Protein AF-A0A921NCX2-F1 (afdb_monomer)

Secondary structure (DSSP, 8-state):
-HHHHHHHHHHHHHTTS---EEEEEEEEETTEEEEEEEEE-TT--EEEEEEEEE-STTHHHHTT-EEEEEEEETTEEEEEEEEPPTTSEEEEE-S---SSSPPP-TT--EEEEEEETTEEEEEEEEE-

pLDDT: mean 87.45, std 14.33, range [48.66, 98.12]

Solvent-accessible surface area (backbone atoms only — not comparable to full-atom values): 7320 Å² total; per-residue (Å²): 117,81,69,58,60,57,53,53,56,52,48,61,62,56,70,73,62,63,73,60,52,75,42,41,29,39,34,78,55,93,43,37,38,38,40,40,35,36,35,30,43,62,83,69,52,73,45,34,39,42,35,43,33,58,72,42,93,63,46,82,80,43,34,59,38,75,37,41,36,34,44,37,43,94,91,46,74,48,81,48,75,48,50,22,35,91,79,24,37,40,77,42,70,54,82,65,86,65,91,87,58,81,77,77,53,72,85,54,71,33,38,36,40,36,49,55,96,96,40,82,44,79,41,69,34,40,56,113

Radius of gyration: 19.85 Å; Cα contacts (8 Å, |Δi|>4): 244; chains: 1; bounding box: 38×36×66 Å

Foldseek 3Di:
DVVVVVVVVVVVVVVLADDKDKWKWWDDDDQKIWIWIWIQTSVRFIKIKIKIAGNDPPLVVQAQDWKWKWKQWPVGIAIDIGHQHSRRMDMDMCSDDDDPDDTDDQPIWMWMWICDPNDTDITTIGID

Organism: NCBI:txid914327

Nearest PDB structures (foldseek):
  3fyt-assembly2_L  TM=4.444E-01  e=4.456E+00  Bacillus pumilus
  1l7a-assembly1_A  TM=4.346E-01  e=4.698E+00  Bacillus subtilis
  5jib-assembly1_A  TM=4.233E-01  e=8.391E+00  Thermotoga maritima MSB8
  5gma-assembly1_E  TM=4.091E-01  e=8.846E+00  Thermotoga maritima MSB8
  3m83-assembly1_F  TM=4.297E-01  e=9.325E+00  Thermotoga maritima

Mean predicted aligned error: 7.79 Å

Structure (mmCIF, N/CA/C/O backbone):
data_AF-A0A921NCX2-F1
#
_entry.id   AF-A0A921NCX2-F1
#
loop_
_atom_site.group_PDB
_atom_site.id
_atom_site.type_symbol
_atom_site.label_atom_id
_atom_site.label_alt_id
_atom_site.label_comp_id
_atom_site.label_asym_id
_atom_site.label_entity_id
_atom_site.label_seq_id
_atom_site.pdbx_PDB_ins_code
_atom_site.Cartn_x
_atom_site.Cartn_y
_atom_site.Cartn_z
_atom_site.occupancy
_atom_site.B_iso_or_equiv
_atom_site.auth_seq_id
_atom_site.auth_comp_id
_atom_site.auth_asym_id
_atom_site.auth_atom_id
_atom_site.pdbx_PDB_model_num
ATOM 1 N N . MET A 1 1 ? 17.899 23.418 -49.732 1.00 48.66 1 MET A N 1
ATOM 2 C CA . MET A 1 1 ? 17.813 21.998 -49.314 1.00 48.66 1 MET A CA 1
ATOM 3 C C . MET A 1 1 ? 18.663 21.657 -48.082 1.00 48.66 1 MET A C 1
ATOM 5 O O . MET A 1 1 ? 18.132 21.006 -47.201 1.00 48.66 1 MET A O 1
ATOM 9 N N . LYS A 1 2 ? 19.909 22.146 -47.928 1.00 51.56 2 LYS A N 1
ATOM 10 C CA . LYS A 1 2 ? 20.768 21.860 -46.746 1.00 51.56 2 LYS A CA 1
ATOM 11 C C . LYS A 1 2 ? 20.245 22.336 -45.370 1.00 51.56 2 LYS A C 1
ATOM 13 O O . LYS A 1 2 ? 20.708 21.837 -44.355 1.00 51.56 2 LYS A O 1
ATOM 18 N N . LYS A 1 3 ? 19.309 23.295 -45.320 1.00 52.50 3 LYS A N 1
ATOM 19 C CA . LYS A 1 3 ? 18.778 23.857 -44.057 1.00 52.50 3 LYS A CA 1
ATOM 20 C C . LYS A 1 3 ? 17.620 23.045 -43.451 1.00 52.50 3 LYS A C 1
ATOM 22 O O . LYS A 1 3 ? 17.392 23.135 -42.254 1.00 52.50 3 LYS A O 1
ATOM 27 N N . ILE A 1 4 ? 16.913 22.248 -44.259 1.00 60.19 4 ILE A N 1
ATOM 28 C CA . ILE A 1 4 ? 15.729 21.485 -43.816 1.00 60.19 4 ILE A CA 1
ATOM 29 C C . ILE A 1 4 ? 16.154 20.173 -43.144 1.00 60.19 4 ILE A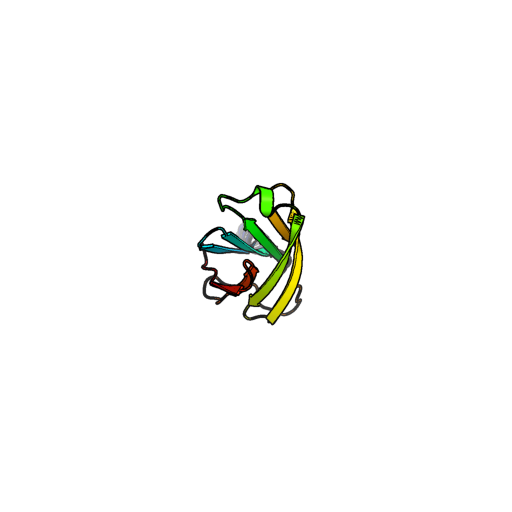 C 1
ATOM 31 O O . ILE A 1 4 ? 15.590 19.785 -42.127 1.00 60.19 4 ILE A O 1
ATOM 35 N N . THR A 1 5 ? 17.212 19.533 -43.646 1.00 58.06 5 THR A N 1
ATOM 36 C CA . THR A 1 5 ? 17.770 18.308 -43.055 1.00 58.06 5 THR A CA 1
ATOM 37 C C . THR A 1 5 ? 18.346 18.529 -41.657 1.00 58.06 5 THR A C 1
ATOM 39 O O . THR A 1 5 ? 18.224 17.651 -40.812 1.00 58.06 5 THR A O 1
ATOM 42 N N . MET A 1 6 ? 18.907 19.709 -41.372 1.00 57.47 6 MET A N 1
ATOM 43 C CA . MET A 1 6 ? 19.425 20.037 -40.036 1.00 57.47 6 MET A CA 1
ATOM 44 C C . MET A 1 6 ? 18.300 20.252 -39.008 1.00 57.47 6 MET A C 1
ATOM 46 O O . MET A 1 6 ? 18.454 19.886 -37.847 1.00 57.47 6 MET A O 1
ATOM 50 N N . LEU A 1 7 ? 17.149 20.777 -39.448 1.00 57.94 7 LEU A N 1
ATOM 51 C CA . LEU A 1 7 ? 15.962 20.951 -38.605 1.00 57.94 7 LEU A CA 1
ATOM 52 C C . LEU A 1 7 ? 15.334 19.597 -38.227 1.00 57.94 7 LEU A C 1
ATOM 54 O O . LEU A 1 7 ? 14.893 19.415 -37.097 1.00 57.94 7 LEU A O 1
ATOM 58 N N . LEU A 1 8 ? 15.342 18.634 -39.157 1.00 58.22 8 LEU A N 1
ATOM 59 C CA . LEU A 1 8 ? 14.781 17.296 -38.947 1.00 58.22 8 LEU A CA 1
ATOM 60 C C . LEU A 1 8 ? 15.593 16.478 -37.926 1.00 58.22 8 LEU A C 1
ATOM 62 O O . LEU A 1 8 ? 15.010 15.830 -37.063 1.00 58.22 8 LEU A O 1
ATOM 66 N N . VAL A 1 9 ? 16.928 16.565 -37.979 1.00 62.75 9 VAL A N 1
ATOM 67 C CA . VAL A 1 9 ? 17.827 15.892 -37.021 1.00 62.75 9 VAL A CA 1
ATOM 68 C C . VAL A 1 9 ? 17.700 16.498 -35.619 1.00 62.75 9 VAL A C 1
ATOM 70 O O . VAL A 1 9 ? 17.701 15.769 -34.629 1.00 62.75 9 VAL A O 1
ATOM 73 N N . LEU A 1 10 ? 17.518 17.820 -35.518 1.00 58.16 10 LEU A N 1
ATOM 74 C CA . LEU A 1 10 ? 17.308 18.486 -34.232 1.00 58.16 10 LEU A CA 1
ATOM 75 C C . LEU A 1 10 ? 15.950 18.114 -33.607 1.00 58.16 10 LEU A C 1
ATOM 77 O O . LEU A 1 10 ? 15.879 17.913 -32.397 1.00 58.16 10 LEU A O 1
ATOM 81 N N . LEU A 1 11 ? 14.897 17.942 -34.421 1.00 57.00 11 LEU A N 1
ATOM 82 C CA . LEU A 1 11 ? 13.601 17.446 -33.944 1.00 57.00 11 LEU A CA 1
ATOM 83 C C . LEU A 1 11 ? 13.694 16.006 -33.419 1.00 57.00 11 LEU A C 1
ATOM 85 O O . LEU A 1 11 ? 13.163 15.728 -32.351 1.00 57.00 11 LEU A O 1
ATOM 89 N N . THR A 1 12 ? 14.399 15.097 -34.099 1.00 57.28 12 THR A N 1
ATOM 90 C CA . THR A 1 12 ? 14.513 13.701 -33.629 1.00 57.28 12 THR A CA 1
ATOM 91 C C . THR A 1 12 ? 15.246 13.564 -32.292 1.00 57.28 12 THR A C 1
ATOM 93 O O . THR A 1 12 ? 14.926 12.666 -31.522 1.00 57.28 12 THR A O 1
ATOM 96 N N . VAL A 1 13 ? 16.181 14.471 -31.980 1.00 55.50 13 VAL A N 1
ATOM 97 C CA . VAL A 1 13 ? 16.871 14.497 -30.676 1.00 55.50 13 VAL A CA 1
ATOM 98 C C . VAL A 1 13 ? 15.974 15.093 -29.579 1.00 55.50 13 VAL A C 1
ATOM 100 O O . VAL A 1 13 ? 16.055 14.672 -28.429 1.00 55.50 13 VA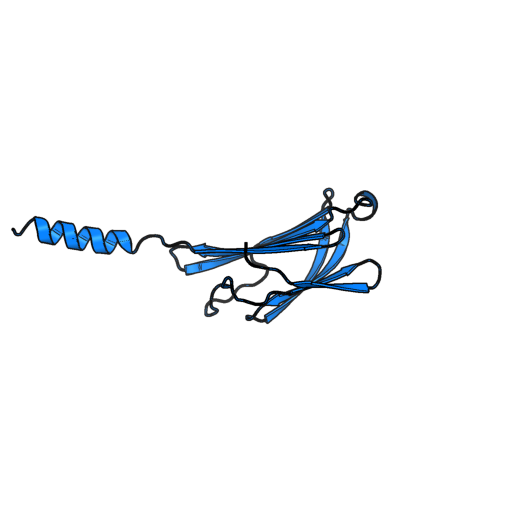L A O 1
ATOM 103 N N . LEU A 1 14 ? 15.073 16.019 -29.930 1.00 52.12 14 LEU A N 1
ATOM 104 C CA . LEU A 1 14 ? 14.106 16.615 -29.000 1.00 52.12 14 LEU A CA 1
ATOM 105 C C . LEU A 1 14 ? 12.937 15.675 -28.648 1.00 52.12 14 LEU A C 1
ATOM 107 O O . LEU A 1 14 ? 12.416 15.774 -27.543 1.00 52.12 14 LEU A O 1
ATOM 111 N N . LEU A 1 15 ? 12.545 14.747 -29.534 1.00 51.50 15 LEU A N 1
ATOM 112 C CA . LEU A 1 15 ? 11.473 13.773 -29.252 1.00 51.50 15 LEU A CA 1
ATOM 113 C C . LEU A 1 15 ? 11.886 12.641 -28.291 1.00 51.50 15 LEU A C 1
ATOM 115 O O . LEU A 1 15 ? 11.014 11.963 -27.756 1.00 51.50 15 LEU A O 1
ATOM 119 N N . ALA A 1 16 ? 13.185 12.436 -28.048 1.00 51.06 16 ALA A N 1
ATOM 120 C CA . ALA A 1 16 ? 13.673 11.468 -27.059 1.00 51.06 16 ALA A CA 1
ATOM 121 C C . ALA A 1 16 ? 13.618 12.005 -25.612 1.00 51.06 16 ALA A C 1
ATOM 123 O O . ALA A 1 16 ? 13.885 11.267 -24.665 1.00 51.06 16 ALA A O 1
ATOM 124 N N . ALA A 1 17 ? 13.273 13.283 -25.425 1.00 51.41 17 ALA A N 1
ATOM 125 C CA . ALA A 1 17 ? 13.084 13.871 -24.110 1.00 51.41 17 ALA A CA 1
ATOM 126 C C . ALA A 1 17 ? 11.625 13.694 -23.649 1.00 51.41 17 ALA A C 1
ATOM 128 O O . ALA A 1 17 ? 10.711 14.315 -24.185 1.00 51.41 17 ALA A O 1
ATOM 129 N N . CYS A 1 18 ? 11.448 12.900 -22.589 1.00 55.62 18 CYS A N 1
ATOM 130 C CA . CYS A 1 18 ? 10.271 12.861 -21.712 1.00 55.62 18 CYS A CA 1
ATOM 131 C C . CYS A 1 18 ? 9.055 12.023 -22.138 1.00 55.62 18 CYS A C 1
ATOM 133 O O . CYS A 1 18 ? 7.934 12.526 -22.152 1.00 55.62 18 CYS A O 1
ATOM 135 N N . SER A 1 19 ? 9.221 10.708 -22.302 1.00 57.97 19 SER A N 1
ATOM 136 C CA . SER A 1 19 ? 8.134 9.793 -21.923 1.00 57.97 19 SER A CA 1
ATOM 137 C C . SER A 1 19 ? 8.264 9.466 -20.433 1.00 57.97 19 SER A C 1
ATOM 139 O O . SER A 1 19 ? 9.167 8.734 -20.031 1.00 57.97 19 SER A O 1
ATOM 141 N N . SER A 1 20 ? 7.401 10.047 -19.601 1.00 74.75 20 SER A N 1
ATOM 142 C CA . SER A 1 20 ? 7.186 9.559 -18.238 1.00 74.75 20 SER A CA 1
ATOM 143 C C . SER A 1 20 ? 6.023 8.577 -18.252 1.00 74.75 20 SER A C 1
ATOM 145 O O . SER A 1 20 ? 4.938 8.946 -18.701 1.00 74.75 20 SER A O 1
ATOM 147 N N . ASN A 1 21 ? 6.225 7.370 -17.735 1.00 85.06 21 ASN A N 1
ATOM 148 C CA . ASN A 1 21 ? 5.154 6.385 -17.602 1.00 85.06 21 ASN A CA 1
ATOM 149 C C . ASN A 1 21 ? 4.608 6.437 -16.179 1.00 85.06 21 ASN A C 1
ATOM 151 O O . ASN A 1 21 ? 5.362 6.573 -15.215 1.00 85.06 21 ASN A O 1
ATOM 155 N N . THR A 1 22 ? 3.291 6.394 -16.026 1.00 92.31 22 THR A N 1
ATOM 156 C CA . THR A 1 22 ? 2.650 6.315 -14.714 1.00 92.31 22 THR A CA 1
ATOM 157 C C . THR A 1 22 ? 1.508 5.326 -14.792 1.00 92.31 22 THR A C 1
ATOM 159 O O . THR A 1 22 ? 0.577 5.536 -15.560 1.00 92.31 22 THR A O 1
ATOM 162 N N . HIS A 1 23 ? 1.572 4.295 -13.958 1.00 94.75 23 HIS A N 1
ATOM 163 C CA . HIS A 1 23 ? 0.514 3.307 -13.797 1.00 94.75 23 HIS A CA 1
ATOM 164 C C . HIS A 1 23 ? -0.023 3.399 -12.376 1.00 94.75 23 HIS A C 1
ATOM 166 O O . HIS A 1 23 ? 0.734 3.586 -11.418 1.00 94.75 23 HIS A O 1
ATOM 172 N N . THR A 1 24 ? -1.343 3.325 -12.237 1.00 95.38 24 THR A N 1
ATOM 173 C CA . THR A 1 24 ? -2.009 3.356 -10.936 1.00 95.38 24 THR A CA 1
ATOM 174 C C . THR A 1 24 ? -2.860 2.115 -10.787 1.00 95.38 24 THR A C 1
ATOM 176 O O . THR A 1 24 ? -3.693 1.820 -11.638 1.00 95.38 24 THR A O 1
ATOM 179 N N . PHE A 1 25 ? -2.674 1.429 -9.670 1.00 97.31 25 PHE A N 1
ATOM 180 C CA . PHE A 1 25 ? -3.400 0.232 -9.296 1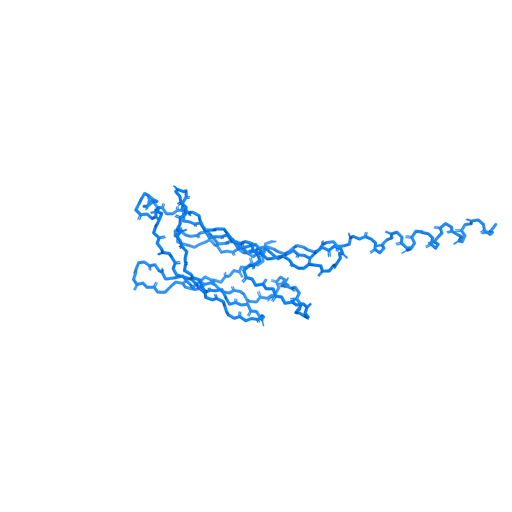.00 97.31 25 PHE A CA 1
ATOM 181 C C . PHE A 1 25 ? -4.226 0.529 -8.056 1.00 97.31 25 PHE A C 1
ATOM 183 O O . PHE A 1 25 ? -3.768 1.240 -7.155 1.00 97.31 25 PHE A O 1
ATOM 190 N N . ARG A 1 26 ? -5.452 0.014 -8.005 1.00 97.69 26 ARG A N 1
ATOM 191 C CA . ARG A 1 26 ? -6.400 0.337 -6.943 1.00 97.69 26 ARG A CA 1
ATOM 192 C C . ARG A 1 26 ? -7.225 -0.868 -6.514 1.00 97.69 26 ARG A C 1
ATOM 194 O O . ARG A 1 26 ? -7.676 -1.642 -7.353 1.00 97.69 26 ARG A O 1
ATOM 201 N N . ALA A 1 27 ? -7.490 -0.940 -5.215 1.00 97.44 27 ALA A N 1
ATOM 202 C CA . ALA A 1 27 ? -8.552 -1.746 -4.624 1.00 97.44 27 ALA A CA 1
ATOM 203 C C . ALA A 1 27 ? -9.431 -0.850 -3.735 1.00 97.44 27 ALA A C 1
ATOM 205 O O . ALA A 1 27 ? -8.939 0.081 -3.089 1.00 97.44 27 ALA A O 1
ATOM 206 N N . VAL A 1 28 ? -10.742 -1.088 -3.759 1.00 96.00 28 VAL A N 1
ATOM 207 C CA . VAL A 1 28 ? -11.715 -0.473 -2.845 1.00 96.00 28 VAL A CA 1
ATOM 208 C C . VAL A 1 28 ? -12.655 -1.577 -2.422 1.00 96.00 28 VAL A C 1
ATOM 210 O O . VAL A 1 28 ? -13.526 -1.972 -3.196 1.00 96.00 28 VAL A O 1
ATOM 213 N N . GLU A 1 29 ? -12.431 -2.110 -1.235 1.00 93.25 29 GLU A N 1
ATOM 214 C CA . GLU A 1 29 ? -13.177 -3.248 -0.719 1.00 93.25 29 GLU A CA 1
ATOM 215 C C . GLU A 1 29 ? -13.339 -3.072 0.789 1.00 93.25 29 GLU A C 1
ATOM 217 O O . GLU A 1 29 ? -12.407 -2.644 1.471 1.00 93.25 29 GLU A O 1
ATOM 222 N N . GLN A 1 30 ? -14.527 -3.402 1.301 1.00 88.88 30 GLN A N 1
ATOM 223 C CA . GLN A 1 30 ? -14.860 -3.265 2.722 1.00 88.88 30 GLN A CA 1
ATOM 224 C C . GLN A 1 30 ? -14.603 -1.824 3.207 1.00 88.88 30 GLN A C 1
ATOM 226 O O . GLN A 1 30 ? -15.051 -0.869 2.571 1.00 88.88 30 GLN A O 1
ATOM 231 N N . ASP A 1 31 ? -13.851 -1.680 4.293 1.00 95.06 31 ASP A N 1
ATOM 232 C CA . ASP A 1 31 ? -13.507 -0.403 4.909 1.00 95.06 31 ASP A CA 1
ATOM 233 C C . ASP A 1 31 ? -12.217 0.205 4.346 1.00 95.06 31 ASP A C 1
ATOM 235 O O . ASP A 1 31 ? -11.685 1.154 4.919 1.00 95.06 31 ASP A O 1
ATOM 239 N N . TRP A 1 32 ? -11.659 -0.336 3.260 1.00 97.00 32 TRP A N 1
ATOM 240 C CA . TRP A 1 32 ? -10.311 0.009 2.823 1.00 97.00 32 TRP A CA 1
ATOM 241 C C . TRP A 1 32 ? -10.249 0.470 1.376 1.00 97.00 32 TRP A C 1
ATOM 243 O O . TRP A 1 32 ? -10.828 -0.102 0.450 1.00 97.00 32 TRP A O 1
ATOM 253 N N . LYS A 1 33 ? -9.440 1.507 1.176 1.00 97.75 33 LYS A N 1
ATOM 254 C CA . LYS A 1 33 ? -9.025 1.997 -0.130 1.00 97.75 33 LYS A CA 1
ATOM 255 C C . LYS A 1 33 ? -7.512 1.939 -0.224 1.00 97.75 33 LYS A C 1
ATOM 257 O O . LYS A 1 33 ? -6.807 2.588 0.545 1.00 97.75 33 LYS A O 1
ATOM 262 N N . ILE A 1 34 ? -7.027 1.212 -1.223 1.00 98.12 34 ILE A N 1
ATOM 263 C CA . ILE A 1 34 ? -5.603 0.983 -1.454 1.00 98.12 34 ILE A CA 1
ATOM 264 C C . ILE A 1 34 ? -5.242 1.517 -2.832 1.00 98.12 34 ILE A C 1
ATOM 266 O O . ILE A 1 34 ? -5.915 1.196 -3.812 1.00 98.12 34 ILE A O 1
ATOM 270 N N . ASN A 1 35 ? -4.197 2.336 -2.914 1.00 97.75 35 ASN A N 1
ATOM 271 C CA . ASN A 1 35 ? -3.638 2.817 -4.171 1.00 97.75 35 ASN A CA 1
ATOM 272 C C . ASN A 1 35 ? -2.139 2.537 -4.212 1.00 97.75 35 ASN A C 1
ATOM 274 O O . ASN A 1 35 ? -1.413 2.827 -3.264 1.00 97.75 35 ASN A O 1
ATOM 278 N N . LEU A 1 36 ? -1.676 2.047 -5.353 1.00 96.88 36 LEU A N 1
ATOM 279 C CA . LEU A 1 36 ? -0.267 1.928 -5.675 1.00 96.88 36 LEU A CA 1
ATOM 280 C C . LEU A 1 36 ? -0.010 2.678 -6.977 1.00 96.88 36 LEU A C 1
ATOM 282 O O . LEU A 1 36 ? -0.614 2.377 -8.000 1.00 96.88 36 LEU A O 1
ATOM 286 N N . THR A 1 37 ? 0.874 3.668 -6.943 1.00 95.44 37 THR A N 1
ATOM 287 C CA . THR A 1 37 ? 1.291 4.416 -8.131 1.00 95.44 37 THR A CA 1
ATOM 288 C C . THR A 1 37 ? 2.732 4.070 -8.467 1.00 95.44 37 THR A C 1
ATOM 290 O O . THR A 1 37 ? 3.626 4.363 -7.678 1.00 95.44 37 THR A O 1
ATOM 293 N N . ALA A 1 38 ? 2.964 3.504 -9.646 1.00 93.75 38 ALA A N 1
ATOM 294 C CA . ALA A 1 38 ? 4.292 3.299 -10.205 1.00 93.75 38 ALA A CA 1
ATOM 295 C C . ALA A 1 38 ? 4.585 4.419 -11.207 1.00 93.75 38 ALA A C 1
ATOM 297 O O . ALA A 1 38 ? 3.825 4.618 -12.152 1.00 93.75 38 ALA A O 1
ATOM 298 N N . LYS A 1 39 ? 5.671 5.166 -11.005 1.00 91.94 39 LYS A N 1
ATOM 299 C CA . LYS A 1 39 ? 6.103 6.256 -11.889 1.00 91.94 39 LYS A CA 1
ATOM 300 C C . LYS A 1 39 ? 7.495 5.971 -12.420 1.00 91.94 39 LYS A C 1
ATOM 302 O O . LYS A 1 39 ? 8.386 5.672 -11.636 1.00 91.94 39 LYS A O 1
ATOM 307 N N . GLN A 1 40 ? 7.695 6.131 -13.720 1.00 90.12 40 GLN A N 1
ATOM 308 C CA . GLN A 1 40 ? 9.008 6.162 -14.349 1.00 90.12 40 GLN A CA 1
ATOM 309 C C . GLN A 1 40 ? 9.233 7.552 -14.931 1.00 90.12 40 GLN A C 1
ATOM 311 O O . GLN A 1 40 ? 8.458 8.016 -15.770 1.00 90.12 40 GLN A O 1
ATOM 316 N N . SER A 1 41 ? 10.278 8.234 -14.473 1.00 87.25 41 SER A N 1
ATOM 317 C CA . SER A 1 41 ? 10.694 9.512 -15.042 1.00 87.25 41 SER A CA 1
ATOM 318 C C . SER A 1 41 ? 11.348 9.319 -16.416 1.00 87.25 41 SER A C 1
ATOM 320 O O . SER A 1 41 ? 11.745 8.219 -16.798 1.00 87.25 41 SER A O 1
ATOM 322 N N . ALA A 1 42 ? 11.555 10.426 -17.130 1.00 83.75 42 ALA A N 1
ATOM 323 C CA . ALA A 1 42 ? 12.324 10.441 -18.375 1.00 83.75 42 ALA A CA 1
ATOM 324 C C . ALA A 1 42 ? 13.770 9.930 -18.206 1.00 83.75 42 ALA A C 1
ATOM 326 O O . ALA A 1 42 ? 14.355 9.413 -19.151 1.00 83.75 42 ALA A O 1
ATOM 327 N N . SER A 1 43 ? 14.342 10.061 -17.001 1.00 83.19 43 SER A N 1
ATOM 328 C CA . SER A 1 43 ? 15.671 9.545 -16.643 1.00 83.19 43 SER A CA 1
ATOM 329 C C . SER A 1 43 ? 15.651 8.070 -16.227 1.00 83.19 43 SER A C 1
ATOM 331 O O . SER A 1 43 ? 16.598 7.608 -15.599 1.00 83.19 43 SER A O 1
ATOM 333 N N . ALA A 1 44 ? 14.563 7.350 -16.523 1.00 83.19 44 ALA A N 1
ATOM 334 C CA . ALA A 1 44 ? 14.309 5.963 -16.134 1.00 83.19 44 ALA A CA 1
ATOM 335 C C . ALA A 1 44 ? 14.258 5.700 -14.616 1.00 83.19 44 ALA A C 1
ATOM 337 O O . ALA A 1 44 ? 14.160 4.544 -14.200 1.00 83.19 44 ALA A O 1
ATOM 338 N N . THR A 1 45 ? 14.257 6.748 -13.785 1.00 86.38 45 THR A N 1
ATOM 339 C CA . THR A 1 45 ? 14.099 6.629 -12.332 1.00 86.38 45 THR A CA 1
ATOM 340 C C . THR A 1 45 ? 12.691 6.145 -12.023 1.00 86.38 45 THR A C 1
ATOM 342 O O . THR A 1 45 ? 11.717 6.743 -12.486 1.00 86.38 45 THR A O 1
ATOM 345 N N . LYS A 1 46 ? 12.586 5.065 -11.248 1.00 89.38 46 LYS A N 1
ATOM 346 C CA . LYS A 1 46 ? 11.314 4.464 -10.846 1.00 89.38 46 LYS A CA 1
ATOM 347 C C . LYS A 1 46 ? 10.989 4.896 -9.421 1.00 89.38 46 LYS A C 1
ATOM 349 O O . LYS A 1 46 ? 11.852 4.834 -8.554 1.00 89.38 46 LYS A O 1
ATOM 354 N N . THR A 1 47 ? 9.752 5.305 -9.196 1.00 91.06 47 THR A N 1
ATOM 355 C CA . THR A 1 47 ? 9.224 5.705 -7.891 1.00 91.06 47 THR A CA 1
ATOM 356 C C . 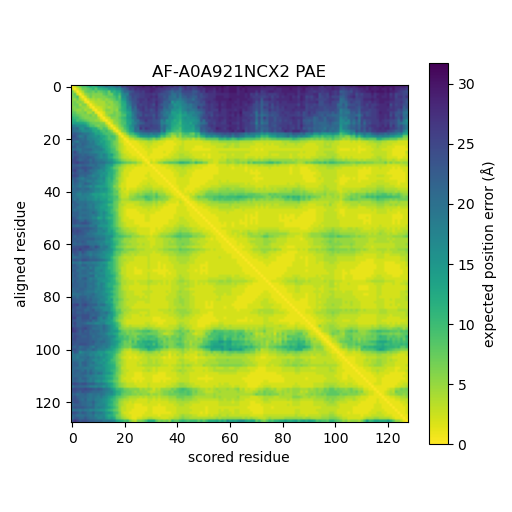THR A 1 47 ? 7.909 4.985 -7.674 1.00 91.06 47 THR A C 1
ATOM 358 O O . THR A 1 47 ? 7.031 5.015 -8.541 1.00 91.06 47 THR A O 1
ATOM 361 N N . TYR A 1 48 ? 7.757 4.376 -6.504 1.00 93.50 48 TYR A N 1
ATOM 362 C CA . TYR A 1 48 ? 6.548 3.654 -6.131 1.00 93.50 48 TYR A CA 1
ATOM 363 C C . TYR A 1 48 ? 5.903 4.329 -4.929 1.00 93.50 48 TYR A C 1
ATOM 365 O O . TYR A 1 48 ? 6.541 4.514 -3.900 1.00 93.50 48 TYR A O 1
ATOM 373 N N . ILE A 1 49 ? 4.644 4.731 -5.063 1.00 95.12 49 ILE A N 1
ATOM 374 C CA . ILE A 1 49 ? 3.900 5.427 -4.011 1.00 95.12 49 ILE A CA 1
ATOM 375 C C . ILE A 1 49 ? 2.737 4.539 -3.599 1.00 95.12 49 ILE A C 1
ATOM 377 O O . ILE A 1 49 ? 1.800 4.349 -4.373 1.00 95.12 49 ILE A O 1
ATOM 381 N N . PHE A 1 50 ? 2.807 4.018 -2.384 1.00 97.19 50 PHE A N 1
ATOM 382 C CA . PHE A 1 50 ? 1.752 3.250 -1.748 1.00 97.19 50 PHE A CA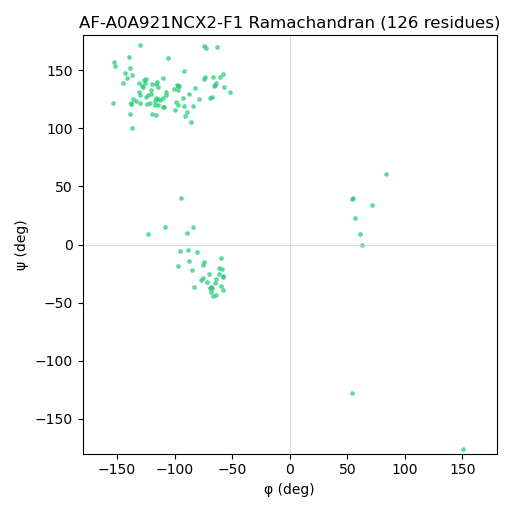 1
ATOM 383 C C . PHE A 1 50 ? 0.913 4.151 -0.838 1.00 97.19 50 PHE A C 1
ATOM 385 O O . PHE A 1 50 ? 1.444 4.986 -0.101 1.00 97.19 50 PHE A O 1
ATOM 392 N N . GLU A 1 51 ? -0.404 3.990 -0.893 1.00 97.88 51 GLU A N 1
ATOM 393 C CA . GLU A 1 51 ? -1.360 4.660 -0.019 1.00 97.88 51 GLU A CA 1
ATOM 394 C C . GLU A 1 51 ? -2.444 3.670 0.414 1.00 97.88 51 GLU A C 1
ATOM 396 O O . GLU A 1 51 ? -3.175 3.135 -0.419 1.00 97.88 51 GLU A O 1
ATOM 401 N N . LEU A 1 52 ? -2.564 3.466 1.721 1.00 97.81 52 LEU A N 1
ATOM 402 C CA . LEU A 1 52 ? -3.603 2.672 2.364 1.00 97.81 52 LEU A CA 1
ATOM 403 C C . LEU A 1 52 ? -4.457 3.610 3.211 1.00 97.81 52 LEU A C 1
ATOM 405 O O . LEU A 1 52 ? -3.931 4.324 4.065 1.00 97.81 52 LEU A O 1
ATOM 409 N N . LYS A 1 53 ? -5.767 3.608 2.985 1.00 97.94 53 LYS A N 1
ATOM 410 C CA . LYS A 1 53 ? -6.710 4.467 3.695 1.00 97.94 53 LYS A CA 1
ATOM 411 C C . LYS A 1 53 ? -7.884 3.662 4.242 1.00 97.94 53 LYS A C 1
ATOM 413 O O . LYS A 1 53 ? -8.542 2.957 3.482 1.00 97.94 53 LYS A O 1
ATOM 418 N N . TYR A 1 54 ? -8.160 3.835 5.530 1.00 97.06 54 TYR A N 1
ATOM 419 C CA . TYR A 1 54 ? -9.390 3.384 6.169 1.00 97.06 54 TYR A CA 1
ATOM 420 C C . TYR A 1 54 ? -10.528 4.366 5.840 1.00 97.06 54 TYR A C 1
ATOM 422 O O . TYR A 1 54 ? -10.401 5.577 6.038 1.00 97.06 54 TYR A O 1
ATOM 430 N N . GLU A 1 55 ? -11.625 3.850 5.300 1.00 95.62 55 GLU A N 1
ATOM 431 C CA . GLU A 1 55 ? -12.856 4.564 4.940 1.00 95.62 55 GLU A CA 1
ATOM 432 C C . GLU A 1 55 ? -14.097 3.976 5.646 1.00 95.62 55 GLU A C 1
ATOM 434 O O . GLU A 1 55 ? -15.214 4.377 5.325 1.00 95.62 55 GLU A O 1
ATOM 439 N N . GLY A 1 56 ? -13.911 3.063 6.608 1.00 94.25 56 GLY A N 1
ATOM 440 C CA . GLY A 1 56 ? -14.993 2.501 7.419 1.00 94.25 56 GLY A CA 1
ATOM 441 C C . GLY A 1 56 ? -15.542 3.458 8.483 1.00 94.25 56 GLY A C 1
ATOM 442 O O . GLY A 1 56 ? -14.982 4.524 8.760 1.00 94.25 56 GLY A O 1
ATOM 443 N N . GLU A 1 57 ? -16.652 3.060 9.104 1.00 93.62 57 GLU A N 1
ATOM 444 C CA . GLU A 1 57 ? -17.399 3.900 10.054 1.00 93.62 57 GLU A CA 1
ATOM 445 C C . GLU A 1 57 ? -16.652 4.119 11.384 1.00 93.62 57 GLU A C 1
ATOM 447 O O . GLU A 1 57 ? -16.825 5.150 12.034 1.00 93.62 57 GLU A O 1
ATOM 452 N N . HIS A 1 58 ? -15.756 3.201 11.758 1.00 92.62 58 HIS A N 1
ATOM 453 C CA . HIS A 1 58 ? -15.025 3.208 13.031 1.00 92.62 58 HIS A CA 1
ATOM 454 C C . HIS A 1 58 ? -13.648 3.882 12.936 1.00 92.62 58 HIS A C 1
ATOM 456 O O . HIS A 1 58 ? -12.664 3.419 13.511 1.00 92.62 58 HIS A O 1
ATOM 462 N N . LEU A 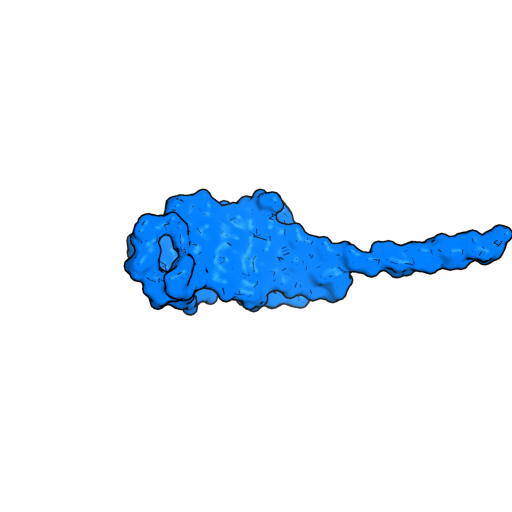1 59 ? -13.547 4.995 12.197 1.00 92.94 59 LEU A N 1
ATOM 463 C CA . LEU A 1 59 ? -12.263 5.667 11.963 1.00 92.94 59 LEU A CA 1
ATOM 464 C C . LEU A 1 59 ? -11.579 6.091 13.270 1.00 92.94 59 LEU A C 1
ATOM 466 O O . LEU A 1 59 ? -10.362 5.969 13.377 1.00 92.94 59 LEU A O 1
ATOM 470 N N . ASP A 1 60 ? -12.338 6.575 14.254 1.00 94.38 60 AS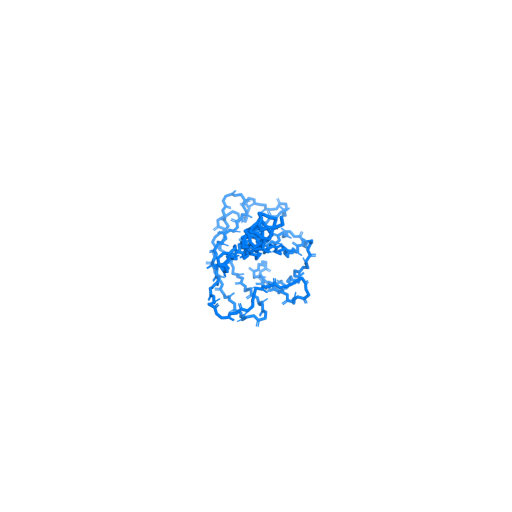P A N 1
ATOM 471 C CA . ASP A 1 60 ? -11.791 7.010 15.546 1.00 94.38 60 ASP A CA 1
ATOM 472 C C . ASP A 1 60 ? -11.064 5.881 16.286 1.00 94.38 60 ASP A C 1
ATOM 474 O O . ASP A 1 60 ? -10.007 6.125 16.865 1.00 94.38 60 ASP A O 1
ATOM 478 N N . ASP A 1 61 ? -11.555 4.645 16.172 1.00 92.88 61 ASP A N 1
ATOM 479 C CA . ASP A 1 61 ? -10.922 3.469 16.769 1.00 92.88 61 ASP A CA 1
ATOM 480 C C . ASP A 1 61 ? -9.680 3.020 15.993 1.00 92.88 61 ASP A C 1
ATOM 482 O O . ASP A 1 61 ? -8.883 2.240 16.510 1.00 92.88 61 ASP A O 1
ATOM 486 N N . MET A 1 62 ? -9.523 3.454 14.743 1.00 93.56 62 MET A N 1
ATOM 487 C CA . MET A 1 62 ? -8.442 3.030 13.851 1.00 93.56 62 MET A CA 1
ATOM 488 C C . MET A 1 62 ? -7.262 4.002 13.815 1.00 93.56 62 MET A C 1
ATOM 490 O O . MET A 1 62 ? -6.164 3.614 13.418 1.00 93.56 62 MET A O 1
ATOM 494 N N . LYS A 1 63 ? -7.443 5.255 14.240 1.00 93.12 63 LYS A N 1
ATOM 495 C CA . LYS A 1 63 ? -6.362 6.253 14.285 1.00 93.12 63 LYS A CA 1
ATOM 496 C C . LYS A 1 63 ? -5.200 5.749 15.136 1.00 93.12 63 LYS A C 1
ATOM 498 O O . LYS A 1 63 ? -5.407 5.201 16.212 1.00 93.12 63 LYS A O 1
ATOM 503 N N . GLU A 1 64 ? -3.978 5.938 14.641 1.00 94.81 64 GLU A N 1
ATOM 504 C CA . GLU A 1 64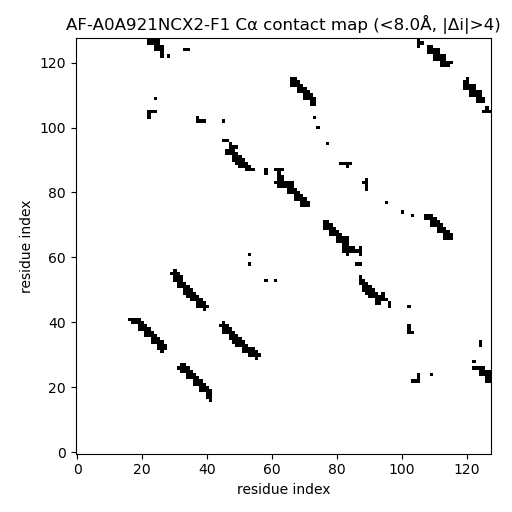 ? -2.726 5.576 15.328 1.00 94.81 64 GLU A CA 1
ATOM 505 C C . GLU A 1 64 ? -2.540 4.074 15.609 1.00 94.81 64 GLU A C 1
ATOM 507 O O . GLU A 1 64 ? -1.482 3.676 16.101 1.00 94.81 64 GLU A O 1
ATOM 512 N N . LYS A 1 65 ? -3.498 3.210 15.233 1.00 94.56 65 LYS A N 1
ATOM 513 C CA . LYS A 1 65 ? -3.320 1.759 15.312 1.00 94.56 65 LYS A CA 1
ATOM 514 C C . LYS A 1 65 ? -2.217 1.307 14.367 1.00 94.56 65 LYS A C 1
ATOM 516 O O . LYS A 1 65 ? -2.157 1.734 13.213 1.00 94.56 65 LYS A O 1
ATOM 521 N N . MET A 1 66 ? -1.380 0.402 14.866 1.00 95.94 66 MET A N 1
ATOM 522 C CA . MET A 1 66 ? -0.384 -0.298 14.064 1.00 95.94 66 MET A CA 1
ATOM 523 C C . MET A 1 66 ? -1.081 -1.261 13.112 1.00 95.94 66 MET A C 1
ATOM 525 O O . MET A 1 66 ? -1.861 -2.110 13.537 1.00 95.94 66 MET A O 1
ATOM 529 N N . ILE A 1 67 ? -0.772 -1.127 11.830 1.00 96.25 67 ILE A N 1
ATOM 530 C CA . ILE A 1 67 ? -1.298 -1.954 10.757 1.00 96.25 67 ILE A CA 1
ATOM 531 C C . ILE A 1 67 ? -0.141 -2.720 10.139 1.00 96.25 67 ILE A C 1
ATOM 533 O O . ILE A 1 67 ? 0.853 -2.123 9.717 1.00 96.25 67 ILE A O 1
ATOM 537 N N . ARG A 1 68 ? -0.289 -4.043 10.079 1.00 97.19 68 ARG A N 1
ATOM 538 C CA . ARG A 1 68 ? 0.637 -4.937 9.385 1.00 97.19 68 ARG A CA 1
ATOM 539 C C . ARG A 1 68 ? 0.090 -5.240 8.009 1.00 97.19 68 ARG A C 1
ATOM 541 O O . ARG A 1 68 ? -1.091 -5.555 7.872 1.00 97.19 68 ARG A O 1
ATOM 548 N N . TYR A 1 69 ? 0.939 -5.143 7.003 1.00 97.38 69 TYR A N 1
ATOM 549 C CA . TYR A 1 69 ? 0.542 -5.447 5.643 1.00 97.38 69 TYR A CA 1
ATOM 550 C C . TYR A 1 69 ? 1.721 -5.928 4.814 1.00 97.38 69 TYR A C 1
ATOM 552 O O . TYR A 1 69 ? 2.871 -5.573 5.071 1.00 97.38 69 TYR A O 1
ATOM 560 N N . THR A 1 70 ? 1.414 -6.716 3.793 1.00 97.75 70 THR A N 1
ATOM 561 C CA . THR A 1 70 ? 2.378 -7.168 2.797 1.00 97.75 70 THR A CA 1
ATOM 562 C C . THR A 1 70 ? 1.951 -6.683 1.423 1.00 97.75 70 THR A C 1
ATOM 564 O O . THR A 1 70 ? 0.769 -6.706 1.085 1.00 97.75 70 THR A O 1
ATOM 567 N N . ILE A 1 71 ? 2.904 -6.216 0.623 1.00 97.44 71 ILE A N 1
ATOM 568 C CA . ILE A 1 71 ? 2.694 -5.851 -0.777 1.00 97.44 71 ILE A CA 1
ATOM 569 C C . ILE A 1 71 ? 3.407 -6.903 -1.613 1.00 97.44 71 ILE A C 1
ATOM 571 O O . ILE A 1 71 ? 4.621 -7.045 -1.509 1.00 97.44 71 ILE A O 1
ATOM 575 N N . THR A 1 72 ? 2.668 -7.636 -2.439 1.00 97.12 72 THR A N 1
ATOM 576 C CA . THR A 1 72 ? 3.237 -8.603 -3.382 1.00 97.12 72 THR A CA 1
ATOM 577 C C . THR A 1 72 ? 3.064 -8.093 -4.801 1.00 97.12 72 THR A C 1
ATOM 579 O O . THR A 1 72 ? 1.957 -7.766 -5.235 1.00 97.12 72 THR A O 1
ATOM 582 N N . THR A 1 73 ? 4.180 -8.031 -5.514 1.00 95.25 73 THR A N 1
ATOM 583 C CA . THR A 1 73 ? 4.286 -7.631 -6.913 1.00 95.25 73 THR A CA 1
ATOM 584 C C . THR A 1 73 ? 5.101 -8.677 -7.685 1.00 95.25 73 THR A C 1
ATOM 586 O O . THR A 1 73 ? 5.735 -9.539 -7.070 1.00 95.25 73 THR A O 1
ATOM 589 N N . PRO A 1 74 ? 5.180 -8.600 -9.026 1.00 93.62 74 PRO A N 1
ATOM 590 C CA . PRO A 1 74 ? 6.082 -9.462 -9.796 1.00 93.62 74 PRO A CA 1
ATOM 591 C C . PRO A 1 74 ? 7.564 -9.327 -9.410 1.00 93.62 74 PRO A C 1
ATOM 593 O O . PRO A 1 74 ? 8.357 -10.220 -9.696 1.00 93.62 74 PRO A O 1
ATOM 596 N N . GLN A 1 75 ? 7.950 -8.215 -8.776 1.00 90.88 75 GLN A N 1
ATOM 597 C CA . GLN A 1 75 ? 9.322 -7.956 -8.332 1.00 90.88 75 GLN A CA 1
ATOM 598 C C . GLN A 1 75 ? 9.624 -8.520 -6.934 1.00 90.88 75 GLN A C 1
ATOM 600 O O . GLN A 1 75 ? 10.796 -8.599 -6.568 1.00 90.88 75 GLN A O 1
ATOM 605 N N . GLY A 1 76 ? 8.610 -8.911 -6.155 1.00 92.69 76 GLY A N 1
ATOM 606 C CA . GLY A 1 76 ? 8.800 -9.498 -4.831 1.00 92.69 76 GLY A CA 1
ATOM 607 C C . GLY A 1 76 ? 7.652 -9.237 -3.859 1.00 92.69 76 GLY A C 1
ATOM 608 O O . GLY A 1 76 ? 6.636 -8.634 -4.202 1.00 92.69 76 GLY A O 1
ATOM 609 N N . THR A 1 77 ? 7.847 -9.695 -2.624 1.00 95.31 77 THR A N 1
ATOM 610 C CA . THR A 1 77 ? 6.944 -9.454 -1.493 1.00 95.31 77 THR A CA 1
ATOM 611 C C . THR A 1 77 ? 7.654 -8.592 -0.459 1.00 95.31 77 THR A C 1
ATOM 613 O O . THR A 1 77 ? 8.819 -8.833 -0.141 1.00 95.31 77 THR A O 1
ATOM 616 N N . PHE A 1 78 ? 6.947 -7.588 0.052 1.00 94.94 78 PHE A N 1
ATOM 617 C CA . PHE A 1 78 ? 7.479 -6.588 0.968 1.00 94.94 78 PHE A CA 1
ATOM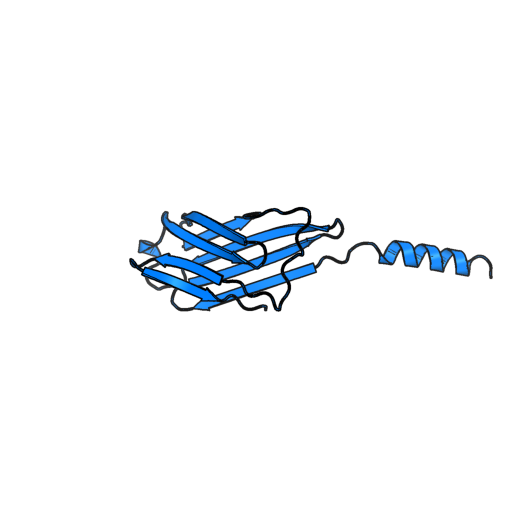 618 C C . PHE A 1 78 ? 6.568 -6.445 2.186 1.00 94.94 78 PHE A C 1
ATOM 620 O O . PHE A 1 78 ? 5.386 -6.132 2.030 1.00 94.94 78 PHE A O 1
ATOM 627 N N . ASP A 1 79 ? 7.119 -6.663 3.377 1.00 95.94 79 ASP A N 1
ATOM 628 C CA . ASP A 1 79 ? 6.394 -6.619 4.648 1.00 95.94 79 ASP A CA 1
ATOM 629 C C . ASP A 1 79 ? 6.572 -5.268 5.348 1.00 95.94 79 ASP A C 1
ATOM 631 O O . ASP A 1 79 ? 7.685 -4.741 5.448 1.00 95.94 79 ASP A O 1
ATOM 635 N N . TYR A 1 80 ? 5.481 -4.729 5.890 1.00 96.31 80 TYR A N 1
ATOM 636 C CA . TYR A 1 80 ? 5.476 -3.466 6.618 1.00 96.31 80 TYR A CA 1
ATOM 637 C C . TYR A 1 80 ? 4.595 -3.530 7.861 1.00 96.31 80 TYR A C 1
ATOM 639 O O . TYR A 1 80 ? 3.589 -4.237 7.921 1.00 96.31 80 TYR A O 1
ATOM 647 N N . GLU A 1 81 ? 4.957 -2.717 8.849 1.00 96.38 81 GLU A N 1
ATOM 648 C CA . GLU A 1 81 ? 4.162 -2.457 10.042 1.00 96.38 81 GLU A CA 1
ATOM 649 C C . GLU A 1 81 ? 4.249 -0.960 10.358 1.00 96.38 81 GLU A C 1
ATOM 651 O O . GLU A 1 81 ? 5.326 -0.438 10.651 1.00 96.38 81 GLU A O 1
ATOM 656 N N . GLN A 1 82 ? 3.134 -0.239 10.221 1.00 95.94 82 GLN A N 1
ATOM 657 C CA . GLN A 1 82 ? 3.094 1.223 10.355 1.00 95.94 82 GLN A CA 1
ATOM 658 C C . GLN A 1 82 ? 1.802 1.685 11.037 1.00 95.94 82 GLN A C 1
ATOM 660 O O . GLN A 1 82 ? 0.761 1.057 10.844 1.00 95.94 82 GLN A O 1
ATOM 665 N N . PRO A 1 83 ? 1.830 2.779 11.818 1.00 96.38 83 PRO A N 1
ATOM 666 C CA . PRO A 1 83 ? 0.619 3.338 12.395 1.00 96.38 83 PRO A CA 1
ATOM 667 C C . PRO A 1 83 ? -0.207 4.067 11.332 1.00 96.38 83 PRO A C 1
ATOM 669 O O . PRO A 1 83 ? 0.340 4.783 10.486 1.00 96.38 83 PRO A O 1
ATOM 672 N N . LEU A 1 84 ? -1.532 3.964 11.413 1.00 96.69 84 LEU A N 1
ATOM 673 C CA . LEU A 1 84 ? -2.408 4.886 10.695 1.00 96.69 84 LEU A CA 1
ATOM 674 C C . LEU A 1 84 ? -2.214 6.308 11.221 1.00 96.69 84 LEU A C 1
ATOM 676 O O . LEU A 1 84 ? -2.149 6.544 12.423 1.00 96.69 84 LEU A O 1
ATOM 680 N N . SER A 1 85 ? -2.187 7.288 10.324 1.00 97.50 85 SER A N 1
ATOM 681 C CA . SER A 1 85 ? -2.282 8.691 10.736 1.00 97.50 85 SER A CA 1
ATOM 682 C C . SER A 1 85 ? -3.627 8.997 11.412 1.00 97.50 85 SER A C 1
ATOM 684 O O . SER A 1 85 ? -4.587 8.230 11.325 1.00 97.50 85 SER A O 1
ATOM 686 N N . VAL A 1 86 ? -3.741 10.187 12.006 1.00 95.69 86 VAL A N 1
ATOM 687 C CA . VAL A 1 86 ? -4.985 10.704 12.613 1.00 95.69 86 VAL A CA 1
ATOM 688 C C . VAL A 1 86 ? -6.165 10.830 11.637 1.00 95.69 86 VAL A C 1
ATOM 690 O O . VAL A 1 86 ? -7.296 11.053 12.060 1.00 95.69 86 VAL A O 1
ATOM 693 N N . VAL A 1 87 ? -5.919 10.697 10.332 1.00 95.94 87 VAL A N 1
ATOM 694 C CA . VAL A 1 87 ? -6.946 10.661 9.277 1.00 95.94 87 VAL A CA 1
ATOM 695 C C . VAL A 1 87 ? -7.109 9.265 8.662 1.00 95.94 87 VAL A C 1
ATOM 697 O O . VAL A 1 87 ? -7.692 9.133 7.590 1.00 95.94 87 VAL A O 1
ATOM 700 N N . GLY A 1 88 ? -6.581 8.221 9.309 1.00 96.75 88 GLY A N 1
ATOM 701 C CA . GLY A 1 88 ? -6.746 6.831 8.878 1.00 96.75 88 GLY A CA 1
ATOM 702 C C . GLY A 1 88 ? -5.960 6.489 7.620 1.00 96.75 88 GLY A C 1
ATOM 703 O O . GLY A 1 88 ? -6.451 5.744 6.782 1.00 96.75 88 GLY A O 1
ATOM 704 N N . THR A 1 89 ? -4.778 7.076 7.424 1.00 97.69 89 THR A N 1
ATOM 705 C CA . THR A 1 89 ? -3.973 6.860 6.209 1.00 97.69 89 THR A CA 1
ATOM 706 C C . THR A 1 89 ? -2.540 6.470 6.537 1.00 97.69 89 THR A C 1
ATOM 708 O O . THR A 1 89 ? -1.908 7.112 7.378 1.00 97.69 89 THR A O 1
ATOM 711 N N . ILE A 1 90 ? -2.025 5.477 5.816 1.00 97.50 90 ILE A N 1
ATOM 712 C CA . ILE A 1 90 ? -0.606 5.163 5.653 1.00 97.50 90 ILE A CA 1
ATOM 713 C C . ILE A 1 90 ? -0.206 5.566 4.236 1.00 97.50 90 ILE A C 1
ATOM 715 O O . ILE A 1 90 ? -0.890 5.230 3.268 1.00 97.50 90 ILE A O 1
ATOM 719 N N . LYS A 1 91 ? 0.900 6.299 4.106 1.00 96.62 91 LYS A N 1
ATOM 720 C CA . LYS A 1 91 ? 1.449 6.701 2.812 1.00 96.62 91 LYS A CA 1
ATOM 721 C C . LYS A 1 91 ? 2.952 6.513 2.818 1.00 96.62 91 LYS A C 1
ATOM 723 O O . LYS A 1 91 ? 3.639 7.080 3.664 1.00 96.62 91 LYS A O 1
ATOM 728 N N . GLN A 1 92 ? 3.448 5.759 1.849 1.00 94.00 92 GLN A N 1
ATOM 729 C CA . GLN A 1 92 ? 4.859 5.442 1.728 1.00 94.00 92 GLN A CA 1
ATOM 730 C C . GLN A 1 92 ? 5.308 5.639 0.287 1.00 94.00 92 GLN A C 1
ATOM 732 O O . GLN A 1 92 ? 4.756 5.050 -0.640 1.00 94.00 92 GLN A O 1
ATOM 737 N N . SER A 1 93 ? 6.322 6.474 0.110 1.00 91.62 93 SER A N 1
ATOM 738 C CA . SER A 1 93 ? 7.071 6.538 -1.141 1.00 91.62 93 SER A CA 1
ATOM 739 C C . SER A 1 93 ? 8.261 5.596 -1.057 1.00 91.62 93 SER A C 1
ATOM 741 O O . SER A 1 93 ? 8.812 5.394 0.024 1.00 91.62 93 SER A O 1
ATOM 743 N N . ASP A 1 94 ? 8.645 5.051 -2.205 1.00 84.19 94 ASP A N 1
ATOM 744 C CA . ASP A 1 94 ? 9.848 4.245 -2.394 1.00 84.19 94 ASP A CA 1
ATOM 745 C C . ASP A 1 94 ? 9.919 3.060 -1.423 1.00 84.19 94 ASP A C 1
ATOM 747 O O . ASP A 1 94 ? 10.976 2.725 -0.894 1.00 84.19 94 ASP A O 1
ATOM 751 N N . PHE A 1 95 ? 8.770 2.411 -1.186 1.00 82.38 95 PHE A N 1
ATOM 752 C CA . PHE A 1 95 ? 8.695 1.219 -0.335 1.00 82.38 95 PHE A CA 1
ATOM 753 C C . PHE A 1 95 ? 9.611 0.097 -0.858 1.00 82.38 95 PHE A C 1
ATOM 755 O O . PHE A 1 95 ? 10.159 -0.673 -0.072 1.00 82.38 95 PHE A O 1
ATOM 762 N N . PHE A 1 96 ? 9.855 0.074 -2.168 1.00 83.19 96 PHE A N 1
ATOM 763 C CA . PHE A 1 96 ? 10.812 -0.792 -2.838 1.00 83.19 96 PHE A CA 1
ATOM 764 C C . PHE A 1 96 ? 11.603 -0.011 -3.897 1.00 83.19 96 PHE A C 1
ATOM 766 O O . PHE A 1 96 ? 11.063 0.874 -4.564 1.00 83.19 96 PHE A O 1
ATOM 773 N N . SER A 1 97 ? 12.873 -0.380 -4.076 1.00 78.69 97 SER A N 1
ATOM 774 C CA . SER A 1 97 ? 13.739 0.099 -5.153 1.00 78.69 97 SER A CA 1
ATOM 775 C C . SER A 1 97 ? 14.434 -1.079 -5.834 1.00 78.69 97 SER A C 1
ATOM 777 O O . SER A 1 97 ? 14.897 -2.005 -5.168 1.00 78.69 97 SER A O 1
ATOM 779 N N . CYS A 1 98 ? 14.519 -1.026 -7.164 1.00 76.12 98 CYS A N 1
ATOM 780 C CA . CYS A 1 98 ? 15.288 -1.966 -7.969 1.00 76.12 98 CYS A CA 1
ATOM 781 C C . CYS A 1 98 ? 15.731 -1.322 -9.285 1.00 76.12 98 CYS A C 1
ATOM 783 O O . CYS A 1 98 ? 14.907 -0.897 -10.110 1.00 76.12 98 CYS A O 1
ATOM 785 N N . ASP A 1 99 ? 17.045 -1.300 -9.486 1.00 73.19 99 ASP A N 1
ATOM 786 C CA . ASP A 1 99 ? 17.679 -0.641 -10.626 1.00 73.19 99 ASP A CA 1
ATOM 787 C C . ASP A 1 99 ? 17.321 -1.341 -11.948 1.00 73.19 99 ASP A C 1
ATOM 789 O O . ASP A 1 99 ? 16.864 -0.685 -12.889 1.00 73.19 99 ASP A O 1
ATOM 793 N N . ASP A 1 100 ? 17.365 -2.678 -11.980 1.00 80.94 100 ASP A N 1
ATOM 794 C CA . ASP A 1 100 ? 17.171 -3.475 -13.204 1.00 80.94 100 ASP A CA 1
ATOM 795 C C . ASP A 1 100 ? 15.736 -3.993 -13.422 1.00 80.94 100 ASP A C 1
ATOM 797 O O . ASP A 1 100 ? 15.425 -4.567 -14.464 1.00 80.94 100 ASP A O 1
ATOM 801 N N . CYS A 1 101 ? 14.818 -3.789 -12.474 1.00 82.44 101 CYS A N 1
ATOM 802 C CA . CYS A 1 101 ? 13.458 -4.327 -12.586 1.00 82.44 101 CYS A CA 1
ATOM 803 C C . CYS A 1 101 ? 12.617 -3.556 -13.611 1.00 82.44 101 CYS A C 1
ATOM 805 O O . CYS A 1 101 ? 12.683 -2.329 -13.677 1.00 82.44 101 CYS A O 1
ATOM 807 N N . ALA A 1 102 ? 11.745 -4.233 -14.354 1.00 87.19 102 ALA A N 1
ATOM 808 C CA . ALA A 1 102 ? 10.714 -3.533 -15.116 1.00 87.19 102 ALA A CA 1
ATOM 809 C C . ALA A 1 102 ? 9.803 -2.725 -14.170 1.00 87.19 102 ALA A C 1
ATOM 811 O O . ALA A 1 102 ? 9.533 -3.159 -13.044 1.00 87.19 102 ALA A O 1
ATOM 812 N N . ILE A 1 103 ? 9.346 -1.549 -14.617 1.00 90.88 103 ILE A N 1
ATOM 813 C CA . ILE A 1 103 ? 8.262 -0.842 -13.924 1.00 90.88 103 ILE A CA 1
ATOM 814 C C . ILE A 1 103 ? 6.977 -1.659 -14.046 1.00 90.88 103 ILE A C 1
ATOM 816 O O . ILE A 1 103 ? 6.740 -2.261 -15.093 1.00 90.88 103 ILE A O 1
ATOM 820 N N . LEU A 1 104 ? 6.160 -1.641 -12.993 1.00 92.44 104 LEU A N 1
ATOM 821 C CA . LEU A 1 104 ? 4.845 -2.275 -12.989 1.00 92.44 104 LEU A CA 1
ATOM 822 C C . LEU A 1 104 ? 3.994 -1.846 -14.192 1.00 92.44 104 LEU A C 1
ATOM 824 O O . LEU A 1 104 ? 3.879 -0.648 -14.463 1.00 92.44 104 LEU A O 1
ATOM 828 N N . GLN A 1 105 ? 3.409 -2.826 -14.872 1.00 93.00 105 GLN A N 1
ATOM 829 C CA . GLN A 1 105 ? 2.529 -2.691 -16.032 1.00 93.00 105 GLN A CA 1
ATOM 830 C C . GLN A 1 105 ? 1.070 -2.956 -15.648 1.00 93.00 105 GLN A C 1
ATOM 832 O O . GLN A 1 105 ? 0.787 -3.557 -14.619 1.00 93.00 105 GLN A O 1
ATOM 837 N N . GLU A 1 106 ? 0.122 -2.499 -16.467 1.00 93.44 106 GLU A N 1
ATOM 838 C CA . GLU A 1 106 ? -1.318 -2.585 -16.165 1.00 93.44 106 GLU A CA 1
ATOM 839 C C . GLU A 1 106 ? -1.853 -4.019 -16.017 1.00 93.44 106 GLU A C 1
ATOM 841 O O . GLU A 1 106 ? -2.860 -4.229 -15.340 1.00 93.44 106 GLU A O 1
ATOM 846 N N . ASP A 1 107 ? -1.194 -4.997 -16.638 1.00 94.12 107 ASP A N 1
ATOM 847 C CA . ASP A 1 107 ? -1.519 -6.422 -16.576 1.00 94.12 107 ASP A CA 1
ATOM 848 C C . ASP A 1 107 ? -0.841 -7.162 -15.411 1.00 94.12 107 ASP A C 1
ATOM 850 O O . ASP A 1 107 ? -1.147 -8.333 -15.167 1.00 94.12 107 ASP A O 1
ATOM 854 N N . ASP A 1 108 ? 0.029 -6.488 -14.653 1.00 95.56 108 ASP A N 1
ATOM 855 C CA . ASP A 1 108 ? 0.668 -7.082 -13.487 1.00 95.56 108 ASP A CA 1
ATOM 856 C C . ASP A 1 108 ? -0.353 -7.395 -12.391 1.00 95.56 108 ASP A C 1
ATOM 858 O O . ASP A 1 108 ? -1.222 -6.595 -12.032 1.00 95.56 108 ASP A O 1
ATOM 862 N N . THR A 1 109 ? -0.205 -8.577 -11.797 1.00 95.81 109 THR A N 1
ATOM 863 C CA . THR A 1 109 ? -0.980 -8.959 -10.617 1.00 95.81 109 THR A CA 1
ATOM 864 C C . THR A 1 109 ? -0.308 -8.407 -9.372 1.00 95.81 109 THR A C 1
ATOM 866 O O . THR A 1 109 ? 0.831 -8.754 -9.058 1.00 95.81 109 THR A O 1
ATOM 869 N N . ILE A 1 110 ? -1.037 -7.561 -8.651 1.00 97.31 110 ILE A N 1
ATOM 870 C CA . ILE A 1 110 ? -0.565 -6.926 -7.427 1.00 97.31 110 ILE A CA 1
ATOM 871 C C . ILE A 1 110 ? -1.557 -7.235 -6.324 1.00 97.31 110 ILE A C 1
ATOM 873 O O . ILE A 1 110 ? -2.753 -6.965 -6.461 1.00 97.31 110 ILE A O 1
ATOM 877 N N . THR A 1 111 ? -1.058 -7.767 -5.216 1.00 98.12 111 THR A N 1
ATOM 878 C CA . THR A 1 111 ? -1.891 -8.076 -4.057 1.00 98.12 111 THR A CA 1
ATOM 879 C C . THR A 1 111 ? -1.357 -7.415 -2.805 1.00 98.12 111 THR A C 1
ATOM 881 O O . THR A 1 111 ? -0.147 -7.362 -2.588 1.00 98.12 111 THR A O 1
ATOM 884 N N . VAL A 1 112 ? -2.267 -6.950 -1.960 1.00 98.00 112 VAL A N 1
ATOM 885 C CA . VAL A 1 112 ? -1.950 -6.452 -0.626 1.00 98.00 112 VAL A CA 1
ATOM 886 C C . VAL A 1 112 ? -2.649 -7.343 0.379 1.00 98.00 112 VAL A C 1
ATOM 888 O O . VAL A 1 112 ? -3.869 -7.457 0.325 1.00 98.00 112 VAL A O 1
ATOM 891 N N . ASN A 1 113 ? -1.895 -7.993 1.261 1.00 97.94 113 ASN A N 1
ATOM 892 C CA . ASN A 1 113 ? -2.480 -8.703 2.392 1.00 97.94 113 ASN A CA 1
ATOM 893 C C . ASN A 1 113 ? -2.408 -7.800 3.620 1.00 97.94 113 ASN A C 1
ATOM 895 O O . ASN A 1 113 ? -1.323 -7.373 4.004 1.00 97.94 113 ASN A O 1
ATOM 899 N N . LEU A 1 114 ? -3.553 -7.479 4.202 1.00 97.00 114 LEU A N 1
ATOM 900 C CA . LEU A 1 114 ? -3.690 -6.572 5.330 1.00 97.00 114 LEU A CA 1
ATOM 901 C C . LEU A 1 114 ? -4.153 -7.362 6.550 1.00 97.00 114 LEU A C 1
ATOM 903 O O . LEU A 1 114 ? -5.210 -7.984 6.496 1.00 97.00 114 LEU A O 1
ATOM 907 N N . TYR A 1 115 ? -3.415 -7.287 7.653 1.00 93.62 115 TYR A N 1
ATOM 908 C CA . TYR A 1 115 ? -3.855 -7.874 8.913 1.00 93.62 115 TYR A CA 1
ATOM 909 C C . TYR A 1 115 ? -4.639 -6.839 9.723 1.00 93.62 115 TYR A C 1
ATOM 911 O O . TYR A 1 115 ? -4.068 -5.858 10.215 1.00 93.62 115 TYR A O 1
ATOM 919 N N . TYR A 1 116 ? -5.947 -7.046 9.852 1.00 88.25 116 TYR A N 1
ATOM 920 C CA . TYR A 1 116 ? -6.836 -6.231 10.677 1.00 88.25 116 TYR A CA 1
ATOM 921 C C . TYR A 1 116 ? -8.036 -7.072 11.144 1.00 88.25 116 TYR A C 1
ATOM 923 O O . TYR A 1 116 ? -8.337 -8.090 10.538 1.00 88.25 116 TYR A O 1
ATOM 931 N N . ASP A 1 117 ? -8.691 -6.675 12.241 1.00 85.56 117 ASP A N 1
ATOM 932 C CA . ASP A 1 117 ? -9.815 -7.434 12.834 1.00 85.56 117 ASP A CA 1
ATOM 933 C C . ASP A 1 117 ? -9.475 -8.912 13.132 1.00 85.56 117 ASP A C 1
ATOM 935 O O . ASP A 1 117 ? -10.256 -9.830 12.902 1.00 85.56 117 ASP A O 1
ATOM 939 N N . ASP A 1 118 ? -8.244 -9.135 13.607 1.00 88.38 118 ASP A N 1
ATOM 940 C CA . ASP A 1 118 ? -7.681 -10.454 13.917 1.00 88.38 118 ASP A CA 1
ATOM 941 C C . ASP A 1 118 ? -7.674 -11.458 12.744 1.00 88.38 118 ASP A C 1
ATOM 943 O O . ASP A 1 118 ? -7.589 -12.672 12.951 1.00 88.38 118 ASP A O 1
ATOM 947 N N . ALA A 1 119 ? -7.707 -10.959 11.503 1.00 92.25 119 ALA A N 1
ATOM 948 C CA . ALA A 1 119 ? -7.661 -11.765 10.290 1.00 92.25 119 ALA A CA 1
ATOM 949 C C . ALA A 1 119 ? -6.790 -11.139 9.187 1.00 92.25 119 ALA A C 1
ATOM 951 O O . ALA A 1 119 ? -6.478 -9.948 9.187 1.00 92.25 119 ALA A O 1
ATOM 952 N N . ASP A 1 120 ? -6.396 -11.976 8.227 1.00 95.00 120 ASP A N 1
ATOM 953 C CA . ASP A 1 120 ? -5.750 -11.568 6.980 1.00 95.00 120 ASP A CA 1
ATOM 954 C C . ASP A 1 120 ? -6.804 -11.250 5.912 1.00 95.00 120 ASP A C 1
ATOM 956 O O . ASP A 1 120 ? -7.690 -12.059 5.622 1.00 95.00 120 ASP A O 1
ATOM 960 N N . HIS A 1 121 ? -6.676 -10.083 5.287 1.00 95.94 121 HIS A N 1
ATOM 961 C CA . HIS A 1 121 ? -7.551 -9.609 4.223 1.00 95.94 121 HIS A CA 1
ATOM 962 C C . HIS A 1 121 ? -6.734 -9.371 2.955 1.00 95.94 121 HIS A C 1
ATOM 964 O O . HIS A 1 121 ? -5.906 -8.460 2.887 1.00 95.94 121 HIS A O 1
ATOM 970 N N . LEU A 1 122 ? -6.984 -10.189 1.932 1.00 97.31 122 LEU A N 1
ATOM 971 C CA . LEU A 1 122 ? -6.282 -10.113 0.656 1.00 97.31 122 LEU A CA 1
ATOM 972 C C . LEU A 1 122 ? -7.027 -9.210 -0.331 1.00 97.31 122 LEU A C 1
ATOM 974 O O . LEU A 1 122 ? -8.134 -9.523 -0.761 1.00 97.31 122 LEU A O 1
ATOM 978 N N . PHE A 1 123 ? -6.366 -8.145 -0.768 1.00 97.81 123 PHE A N 1
ATOM 979 C CA . PHE A 1 123 ? -6.853 -7.212 -1.779 1.00 97.81 123 PHE A CA 1
ATOM 980 C C . PHE A 1 123 ? -6.086 -7.423 -3.080 1.00 97.81 123 PHE A C 1
ATOM 982 O O . PHE A 1 123 ? -4.857 -7.386 -3.083 1.00 97.81 123 PHE A O 1
ATOM 989 N N . THR A 1 124 ? -6.790 -7.588 -4.201 1.00 97.75 124 THR A N 1
ATOM 990 C CA . THR A 1 124 ? -6.160 -7.604 -5.533 1.00 97.75 124 THR A CA 1
ATOM 991 C C . THR A 1 124 ? -6.330 -6.241 -6.187 1.00 97.75 124 THR A C 1
ATOM 993 O O . THR A 1 124 ? -7.448 -5.810 -6.469 1.00 97.75 124 THR A O 1
ATOM 996 N N . LEU A 1 125 ? -5.223 -5.547 -6.435 1.00 97.69 125 LEU A N 1
ATOM 997 C CA . LEU A 1 125 ? -5.246 -4.217 -7.027 1.00 97.69 125 LEU A CA 1
ATOM 998 C C . LEU A 1 125 ? -5.377 -4.340 -8.547 1.00 97.69 125 LEU A C 1
ATOM 1000 O O . LEU A 1 125 ? -4.679 -5.124 -9.184 1.00 97.69 125 LEU A O 1
ATOM 1004 N N . LYS A 1 126 ? -6.264 -3.534 -9.132 1.00 96.69 126 LYS A N 1
ATOM 1005 C CA . LYS A 1 126 ? -6.496 -3.483 -10.580 1.00 96.69 126 LYS A CA 1
ATOM 1006 C C . LYS A 1 126 ? -5.979 -2.174 -11.150 1.00 96.69 126 LYS A C 1
ATOM 1008 O O . LYS A 1 126 ? -6.124 -1.136 -10.500 1.00 96.69 126 LYS A O 1
ATOM 1013 N N . ALA A 1 127 ? -5.417 -2.214 -12.354 1.00 94.25 127 ALA A N 1
ATOM 1014 C CA . ALA A 1 127 ? -5.063 -1.006 -13.089 1.00 94.25 127 ALA A CA 1
ATOM 1015 C C . ALA A 1 127 ? -6.292 -0.102 -13.308 1.00 94.25 127 ALA A C 1
ATOM 1017 O O . ALA A 1 127 ? -7.421 -0.590 -13.430 1.00 94.25 127 ALA A O 1
ATOM 1018 N N . LYS A 1 128 ? -6.068 1.215 -13.312 1.00 84.19 128 LYS A N 1
ATOM 1019 C CA . LYS A 1 128 ? -7.093 2.253 -13.477 1.00 84.19 128 LYS A CA 1
ATOM 1020 C C . LYS A 1 128 ? -6.815 3.134 -14.687 1.00 84.19 128 LYS A C 1
ATOM 1022 O O . LYS A 1 128 ? -5.661 3.600 -14.787 1.00 84.19 128 LYS A O 1
#

Sequence (128 aa):
MKKITMLLVLLTVLLAACSSNTHTFRAVEQDWKINLTAKQSASATKTYIFELKYEGEHLDDMKEKMIRYTITTPQGTFDYEQPLSVVGTIKQSDFFSCDDCAILQEDDTITVNLYYDDADHLFTLKAK